Protein AF-A0A518LL15-F1 (afdb_monomer_lite)

Foldseek 3Di:
DPDDDDDDDDDPLLVVLVVVCVVQVVVCVVPVDDDDDPSNVVSVVSNCCVPVNDPPVPDPDDDDDPPPPDDPDD

Secondary structure (DSSP, 8-state):
-----PPPPPPHHHHHHHHHHHHHHHHHHHHS-----HHHHHHHHHHHHHHH----TTSS--------------

Radius of gyration: 17.82 Å; chains: 1; bounding box: 39×42×40 Å

Structure (mmCIF, N/CA/C/O backbone):
data_AF-A0A518LL15-F1
#
_entry.id   AF-A0A518LL15-F1
#
loop_
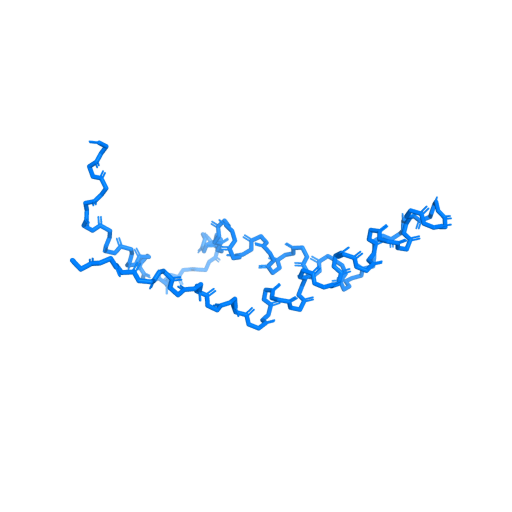_atom_site.group_PDB
_atom_site.id
_atom_site.type_symbol
_atom_site.label_atom_id
_atom_site.label_alt_id
_atom_si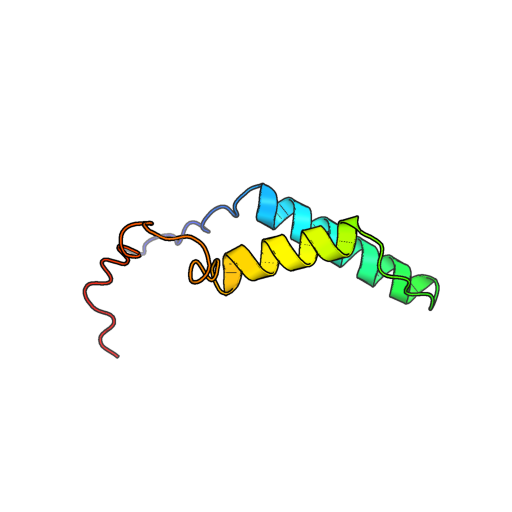te.label_comp_id
_atom_site.label_asym_id
_atom_site.label_entity_id
_atom_site.label_seq_id
_atom_site.pdbx_PDB_ins_code
_atom_site.Cartn_x
_atom_site.Cartn_y
_atom_site.Cartn_z
_atom_site.occupancy
_atom_site.B_iso_or_equiv
_atom_site.auth_seq_id
_atom_site.auth_comp_id
_atom_site.auth_asym_id
_atom_site.auth_atom_id
_atom_site.pdbx_PDB_model_num
ATOM 1 N N . MET A 1 1 ? -9.922 26.782 21.996 1.00 38.97 1 MET A N 1
ATOM 2 C CA . MET A 1 1 ? -8.860 25.763 22.117 1.00 38.97 1 MET A CA 1
ATOM 3 C C . MET A 1 1 ? -8.563 25.273 20.711 1.00 38.97 1 MET A C 1
ATOM 5 O O . MET A 1 1 ? -9.434 24.651 20.122 1.00 38.97 1 MET A O 1
ATOM 9 N N . ASN A 1 2 ? -7.415 25.640 20.137 1.00 47.97 2 ASN A N 1
ATOM 10 C CA . ASN A 1 2 ? -7.000 25.138 18.824 1.00 47.97 2 ASN A CA 1
ATOM 11 C C . ASN A 1 2 ? -6.528 23.696 19.025 1.00 47.97 2 ASN A C 1
ATOM 13 O O . ASN A 1 2 ? -5.483 23.482 19.633 1.00 47.97 2 ASN A O 1
ATOM 17 N N . GLY A 1 3 ? -7.340 22.720 18.622 1.00 53.62 3 GLY A N 1
ATOM 18 C CA . GLY A 1 3 ? -6.961 21.315 18.693 1.00 53.62 3 GLY A CA 1
ATOM 19 C C . GLY A 1 3 ? -5.830 21.052 17.709 1.00 53.62 3 GLY A C 1
ATOM 20 O O . GLY A 1 3 ? -6.032 21.173 16.504 1.00 53.62 3 GLY A O 1
ATOM 21 N N . GLU A 1 4 ? -4.643 20.717 18.212 1.00 64.69 4 GLU A N 1
ATOM 22 C CA . GLU A 1 4 ? -3.603 20.119 17.379 1.00 64.69 4 GLU A CA 1
ATOM 23 C C . GLU A 1 4 ? -4.167 18.828 16.785 1.00 64.69 4 GLU A C 1
ATOM 25 O O . GLU A 1 4 ? -4.451 17.864 17.500 1.00 64.69 4 GLU A O 1
ATOM 30 N N . LEU A 1 5 ? -4.374 18.825 15.470 1.00 61.34 5 LEU A N 1
ATOM 31 C CA . LEU A 1 5 ? -4.750 17.624 14.743 1.00 61.34 5 LEU A CA 1
ATOM 32 C C . LEU A 1 5 ? -3.561 16.666 14.800 1.00 61.34 5 LEU A C 1
ATOM 34 O O . LEU A 1 5 ? -2.549 16.872 14.130 1.00 61.34 5 LEU A O 1
ATOM 38 N N . LYS A 1 6 ? -3.672 15.623 15.625 1.00 60.47 6 LYS A N 1
ATOM 39 C CA . LYS A 1 6 ? -2.722 14.515 15.585 1.00 60.47 6 LYS A CA 1
ATOM 40 C C . LYS A 1 6 ? -3.041 13.664 14.357 1.00 60.47 6 LYS A C 1
ATOM 42 O O . LYS A 1 6 ? -4.187 13.232 14.229 1.00 60.47 6 LYS A O 1
ATOM 47 N N . PRO A 1 7 ? -2.071 13.421 13.461 1.00 63.97 7 PRO A N 1
ATOM 48 C CA . PRO A 1 7 ? -2.297 12.552 12.322 1.00 63.97 7 PRO A CA 1
ATOM 49 C C . PRO A 1 7 ? -2.657 11.156 12.824 1.00 63.97 7 PRO A C 1
ATOM 51 O O . PRO A 1 7 ? -1.978 10.602 13.693 1.00 63.97 7 PRO A O 1
ATOM 54 N N . THR A 1 8 ? -3.739 10.603 12.284 1.00 71.19 8 THR A N 1
ATOM 55 C CA . THR A 1 8 ? -4.131 9.227 12.568 1.00 71.19 8 THR A CA 1
ATOM 56 C C . THR A 1 8 ? -3.013 8.298 12.093 1.00 71.19 8 THR A C 1
ATOM 58 O O . THR A 1 8 ? -2.637 8.365 10.918 1.00 71.19 8 THR A O 1
ATOM 61 N N . PRO A 1 9 ? -2.446 7.456 12.972 1.00 73.25 9 PRO A N 1
ATOM 62 C CA . PRO A 1 9 ? -1.426 6.507 12.562 1.00 73.25 9 PRO A CA 1
ATOM 63 C C . PRO A 1 9 ? -2.017 5.519 11.554 1.00 73.25 9 PRO A C 1
ATOM 65 O O . PRO A 1 9 ? -3.092 4.960 11.768 1.00 73.25 9 PRO A O 1
ATOM 68 N N . LEU A 1 10 ? -1.302 5.321 10.447 1.00 78.62 10 LEU A N 1
ATOM 69 C CA . LEU A 1 10 ? -1.660 4.333 9.436 1.00 78.62 10 LEU A CA 1
ATOM 70 C C . LEU A 1 10 ? -1.546 2.917 10.023 1.00 78.62 10 LEU A C 1
ATOM 72 O O . LEU A 1 10 ? -0.545 2.630 10.689 1.00 78.62 10 LEU A O 1
ATOM 76 N N . PRO A 1 11 ? -2.509 2.021 9.740 1.00 86.81 11 PRO A N 1
ATOM 77 C CA . PRO A 1 11 ? -2.347 0.597 9.999 1.00 86.81 11 PRO A CA 1
ATOM 78 C C . PRO A 1 11 ? -1.047 0.073 9.380 1.00 86.81 11 PRO A C 1
ATOM 80 O O . PRO A 1 11 ? -0.673 0.461 8.269 1.00 86.81 11 PRO A O 1
ATOM 83 N N . GLU A 1 12 ? -0.350 -0.805 10.099 1.00 86.44 12 GLU A N 1
ATOM 84 C CA . GLU A 1 12 ? 0.967 -1.311 9.691 1.00 86.44 12 GLU A CA 1
ATOM 85 C C . GLU A 1 12 ? 0.917 -2.022 8.332 1.00 86.44 12 GLU A C 1
ATOM 87 O O . GLU A 1 12 ? 1.806 -1.826 7.502 1.00 86.44 12 GLU A O 1
ATOM 92 N N . ASP A 1 13 ? -0.150 -2.777 8.071 1.00 79.31 13 ASP A N 1
ATOM 93 C CA . ASP A 1 13 ? -0.333 -3.499 6.811 1.00 79.31 13 ASP A CA 1
ATOM 94 C C . ASP A 1 13 ? -0.512 -2.533 5.636 1.00 79.31 13 ASP A C 1
ATOM 96 O O . ASP A 1 13 ? 0.150 -2.669 4.609 1.00 79.31 13 ASP A O 1
ATOM 100 N N . LEU A 1 14 ? -1.312 -1.478 5.817 1.00 85.50 14 LEU A N 1
ATOM 101 C CA . LEU A 1 14 ? -1.478 -0.428 4.814 1.00 85.50 14 LEU A CA 1
ATOM 102 C C . LEU A 1 14 ? -0.162 0.317 4.556 1.00 85.50 14 LEU A C 1
ATOM 104 O O . LEU A 1 14 ? 0.193 0.581 3.407 1.00 85.50 14 LEU A O 1
ATOM 108 N N . ARG A 1 15 ? 0.602 0.615 5.612 1.00 87.25 15 ARG A N 1
ATOM 109 C CA . ARG A 1 15 ? 1.917 1.258 5.496 1.00 87.25 15 ARG A CA 1
ATOM 110 C C . ARG A 1 15 ? 2.896 0.400 4.691 1.00 87.25 15 ARG A C 1
ATOM 112 O O . ARG A 1 15 ? 3.605 0.932 3.836 1.00 87.25 15 ARG A O 1
ATOM 119 N N . ARG A 1 16 ? 2.943 -0.910 4.949 1.00 87.88 16 ARG A N 1
ATOM 120 C CA . ARG A 1 16 ? 3.796 -1.855 4.210 1.00 87.88 16 ARG A CA 1
ATOM 121 C C . ARG A 1 16 ? 3.382 -1.971 2.750 1.00 87.88 16 ARG A C 1
ATOM 123 O O . ARG A 1 16 ? 4.243 -1.882 1.879 1.00 87.88 16 ARG A O 1
ATOM 130 N N . SER A 1 17 ? 2.090 -2.094 2.474 1.00 89.31 17 SER A N 1
ATOM 131 C CA . SER A 1 17 ? 1.586 -2.186 1.104 1.00 89.31 17 SER A CA 1
ATOM 132 C C . SER A 1 17 ? 1.890 -0.933 0.286 1.00 89.31 17 SER A C 1
ATOM 134 O O . SER A 1 17 ? 2.355 -1.034 -0.849 1.00 89.31 17 SER A O 1
ATOM 136 N N . LEU A 1 18 ? 1.732 0.256 0.877 1.00 88.62 18 LEU A N 1
ATOM 137 C CA . LEU A 1 18 ? 2.121 1.513 0.232 1.00 88.62 18 LEU A CA 1
ATOM 138 C C . LEU A 1 18 ? 3.621 1.559 -0.087 1.00 88.62 18 LEU A C 1
ATOM 140 O O . LEU A 1 18 ? 4.004 2.025 -1.158 1.00 88.62 18 LEU A O 1
ATOM 144 N N . TYR A 1 19 ? 4.472 1.046 0.805 1.00 90.69 19 TYR A N 1
ATOM 145 C CA . TYR A 1 19 ? 5.912 0.963 0.556 1.00 90.69 19 TYR A CA 1
ATOM 146 C C . TYR A 1 19 ? 6.239 0.062 -0.646 1.00 90.69 19 TYR A C 1
ATOM 148 O O . TYR A 1 19 ? 6.999 0.478 -1.520 1.00 90.69 19 TYR A O 1
ATOM 156 N N . VAL A 1 20 ? 5.624 -1.124 -0.733 1.00 88.81 20 VAL A N 1
ATOM 157 C CA . VAL A 1 20 ? 5.804 -2.051 -1.868 1.00 88.81 20 VAL A CA 1
ATOM 158 C C . VAL A 1 20 ? 5.397 -1.389 -3.186 1.00 88.81 20 VAL A C 1
ATOM 160 O O . VAL A 1 20 ? 6.143 -1.451 -4.163 1.00 88.81 20 VAL A O 1
ATOM 163 N N . VAL A 1 21 ? 4.248 -0.707 -3.219 1.00 87.44 21 VAL A N 1
ATOM 164 C CA . VAL A 1 21 ? 3.773 -0.005 -4.423 1.00 87.44 21 VAL A CA 1
ATOM 165 C C . VAL A 1 21 ? 4.751 1.095 -4.849 1.00 87.44 21 VAL A C 1
ATOM 167 O O . VAL A 1 21 ? 5.133 1.153 -6.017 1.00 87.44 21 VAL A O 1
ATOM 170 N N . LEU A 1 22 ? 5.203 1.938 -3.914 1.00 86.00 22 LEU A N 1
ATOM 171 C CA . LEU A 1 22 ? 6.149 3.022 -4.206 1.00 86.00 22 LEU A CA 1
ATOM 172 C C . LEU A 1 22 ? 7.492 2.500 -4.723 1.00 86.00 22 LEU A C 1
ATOM 174 O O . LEU A 1 22 ? 8.059 3.064 -5.659 1.00 86.00 22 LEU A O 1
ATOM 178 N N . GLU A 1 23 ? 8.001 1.414 -4.142 1.00 86.75 23 GLU A N 1
ATOM 179 C CA . GLU A 1 23 ? 9.242 0.794 -4.598 1.00 86.75 23 GLU A CA 1
ATOM 180 C C . GLU A 1 23 ? 9.118 0.279 -6.037 1.00 86.75 23 GLU A C 1
ATOM 182 O O . GLU A 1 23 ? 10.036 0.470 -6.840 1.00 86.75 23 GLU A O 1
ATOM 187 N N . ARG A 1 24 ? 7.970 -0.311 -6.390 1.00 84.56 24 ARG A N 1
ATOM 188 C CA . ARG A 1 24 ? 7.711 -0.823 -7.742 1.00 84.56 24 ARG A CA 1
ATOM 189 C C . ARG A 1 24 ? 7.536 0.277 -8.773 1.00 84.56 24 ARG A C 1
ATOM 191 O O . ARG A 1 24 ? 8.069 0.129 -9.868 1.00 84.56 24 ARG A O 1
ATOM 198 N N . ILE A 1 25 ? 6.873 1.379 -8.423 1.00 82.75 25 ILE A N 1
ATOM 199 C CA . ILE A 1 25 ? 6.791 2.565 -9.289 1.00 82.75 25 ILE A CA 1
ATOM 200 C C . ILE A 1 25 ? 8.200 3.094 -9.569 1.00 82.75 25 ILE A C 1
ATOM 202 O O . ILE A 1 25 ? 8.580 3.242 -10.726 1.00 82.75 25 ILE A O 1
ATOM 206 N N . ARG A 1 26 ? 9.017 3.266 -8.523 1.00 80.12 26 ARG A N 1
ATOM 207 C CA . ARG A 1 26 ? 10.406 3.729 -8.661 1.00 80.12 26 ARG A CA 1
ATOM 208 C C . ARG A 1 26 ? 11.257 2.788 -9.522 1.00 80.12 26 ARG A C 1
ATOM 210 O O . ARG A 1 26 ? 12.108 3.246 -10.277 1.00 80.12 26 ARG A O 1
ATOM 217 N N . PHE A 1 27 ? 11.062 1.474 -9.399 1.00 81.44 27 PHE A N 1
ATOM 218 C CA . PHE A 1 27 ? 11.775 0.490 -10.218 1.00 81.44 27 PHE A CA 1
ATOM 219 C C . PHE A 1 27 ? 11.326 0.540 -11.685 1.00 81.44 27 PHE A C 1
ATOM 221 O O . PHE A 1 27 ? 12.168 0.529 -12.580 1.00 81.44 27 PHE A O 1
ATOM 228 N N . ALA A 1 28 ? 10.019 0.645 -11.936 1.00 81.50 28 ALA A N 1
ATOM 229 C CA . ALA A 1 28 ? 9.464 0.758 -13.281 1.00 81.50 28 ALA A CA 1
ATOM 230 C C . ALA A 1 28 ? 9.937 2.035 -13.991 1.00 81.50 28 ALA A C 1
ATOM 232 O O . ALA A 1 28 ? 10.342 1.962 -15.144 1.00 81.50 28 ALA A O 1
ATOM 233 N N . GLU A 1 29 ? 9.975 3.173 -13.293 1.00 75.06 29 GLU A N 1
ATOM 234 C CA . GLU A 1 29 ? 10.524 4.429 -13.825 1.00 75.06 29 GLU A CA 1
ATOM 235 C C . GLU A 1 29 ? 12.003 4.308 -14.221 1.00 75.06 29 GLU A C 1
ATOM 237 O O . GLU A 1 29 ? 12.443 4.949 -15.172 1.00 75.06 29 GLU A O 1
ATOM 242 N N . TYR A 1 30 ? 12.781 3.490 -13.504 1.00 73.56 30 TYR A N 1
ATOM 243 C CA . TYR A 1 30 ? 14.214 3.335 -13.757 1.00 73.56 30 TYR A CA 1
ATOM 244 C C . TYR A 1 30 ? 14.530 2.326 -14.871 1.00 73.56 30 TYR A C 1
ATOM 246 O O . TYR A 1 30 ? 15.499 2.509 -15.606 1.00 73.56 30 TYR A O 1
ATOM 254 N N . PHE A 1 31 ? 13.744 1.253 -14.987 1.00 73.25 31 PHE A N 1
ATOM 255 C CA . PHE A 1 31 ? 14.034 0.134 -15.893 1.00 73.25 31 PHE A CA 1
ATOM 256 C C . PHE A 1 31 ? 13.069 0.008 -17.080 1.00 73.25 31 PHE A C 1
ATOM 258 O O . PHE A 1 31 ? 13.280 -0.873 -17.909 1.00 73.25 31 PHE A O 1
ATOM 265 N N . ASP A 1 32 ? 12.027 0.843 -17.156 1.00 70.38 32 ASP A N 1
ATOM 266 C CA . ASP A 1 32 ? 10.947 0.812 -18.165 1.00 70.38 32 ASP A CA 1
ATOM 267 C C . ASP A 1 32 ? 10.327 -0.591 -18.362 1.00 70.38 32 ASP A C 1
ATOM 269 O O . ASP A 1 32 ? 9.821 -0.969 -19.417 1.00 70.38 32 ASP A O 1
ATOM 273 N N . LEU A 1 33 ? 10.404 -1.409 -17.311 1.00 65.69 33 LEU A N 1
ATOM 274 C CA . LEU A 1 33 ? 9.968 -2.796 -17.273 1.00 65.69 33 LEU A CA 1
ATOM 275 C C . LEU A 1 33 ? 9.058 -2.957 -16.065 1.00 65.69 33 LEU A C 1
ATOM 277 O O . LEU A 1 33 ? 9.508 -2.912 -14.918 1.00 65.69 33 LEU A O 1
ATOM 281 N N . PHE A 1 34 ? 7.770 -3.168 -16.325 1.00 72.44 34 PHE A N 1
ATOM 282 C CA . PHE A 1 34 ? 6.797 -3.466 -15.285 1.00 72.44 34 PHE A CA 1
ATOM 283 C C . PHE A 1 34 ? 6.182 -4.842 -15.513 1.00 72.44 34 PHE A C 1
ATOM 285 O O . PHE A 1 34 ? 5.350 -5.040 -16.397 1.00 72.44 34 PHE A O 1
ATOM 292 N N . VAL A 1 35 ? 6.591 -5.795 -14.679 1.00 70.06 35 VAL A N 1
ATOM 293 C CA . VAL A 1 35 ? 5.923 -7.089 -14.545 1.00 70.06 35 VAL A CA 1
ATOM 294 C C . VAL A 1 35 ? 5.366 -7.146 -13.123 1.00 70.06 35 VAL A C 1
ATOM 296 O O . VAL A 1 35 ? 6.157 -7.192 -12.179 1.00 70.06 35 VAL A O 1
ATOM 299 N N . PRO A 1 36 ? 4.035 -7.084 -12.940 1.00 69.50 36 PRO A N 1
ATOM 300 C CA . PRO A 1 36 ? 3.438 -7.146 -11.614 1.00 69.50 36 PRO A CA 1
ATOM 301 C C . PRO A 1 36 ? 3.590 -8.560 -11.054 1.00 69.50 36 PRO A C 1
ATOM 303 O O . PRO A 1 36 ? 3.029 -9.510 -11.608 1.00 69.50 36 PRO A O 1
ATOM 306 N N . ASP A 1 37 ? 4.339 -8.681 -9.962 1.00 80.75 37 ASP A N 1
ATOM 307 C CA . ASP A 1 37 ? 4.462 -9.916 -9.194 1.00 80.75 37 ASP A CA 1
ATOM 308 C C . ASP A 1 37 ? 3.380 -10.027 -8.113 1.00 80.75 37 ASP A C 1
ATOM 310 O O . ASP A 1 37 ? 2.608 -9.093 -7.870 1.00 80.75 37 ASP A O 1
ATOM 314 N N . ASP A 1 38 ? 3.293 -11.208 -7.502 1.00 85.62 38 ASP A N 1
ATOM 315 C CA . ASP A 1 38 ? 2.230 -11.549 -6.555 1.00 85.62 38 ASP A CA 1
ATOM 316 C C . ASP A 1 38 ? 2.211 -10.596 -5.352 1.00 85.62 38 ASP A C 1
ATOM 318 O O . ASP A 1 38 ? 1.149 -10.131 -4.950 1.00 85.62 38 ASP A O 1
ATOM 322 N N . TRP A 1 39 ? 3.381 -10.171 -4.864 1.00 81.62 39 TRP A N 1
ATOM 323 C CA . TRP A 1 39 ? 3.481 -9.224 -3.749 1.00 81.62 39 TRP A CA 1
ATOM 324 C C . TRP A 1 39 ? 2.905 -7.847 -4.068 1.00 81.62 39 TRP A C 1
ATOM 326 O O . TRP A 1 39 ? 2.329 -7.203 -3.192 1.00 81.62 39 TRP A O 1
ATOM 336 N N . LEU A 1 40 ? 3.047 -7.372 -5.308 1.00 85.75 40 LEU A N 1
ATOM 337 C CA . LEU A 1 40 ? 2.430 -6.115 -5.711 1.00 85.75 40 LEU A CA 1
ATOM 338 C C . LEU A 1 40 ? 0.906 -6.239 -5.798 1.00 85.75 40 LEU A C 1
ATOM 340 O O . LEU A 1 40 ? 0.198 -5.305 -5.424 1.00 85.75 40 LEU A O 1
ATOM 344 N N . ARG A 1 41 ? 0.394 -7.383 -6.265 1.00 84.25 41 ARG A N 1
ATOM 345 C CA . ARG A 1 41 ? -1.053 -7.642 -6.294 1.00 84.25 41 ARG A CA 1
ATOM 346 C C . ARG A 1 41 ? -1.627 -7.698 -4.882 1.00 84.25 41 ARG A C 1
ATOM 348 O O . ARG A 1 41 ? -2.614 -7.016 -4.624 1.00 84.25 41 ARG A O 1
ATOM 355 N N . ASP A 1 42 ? -0.963 -8.402 -3.971 1.00 85.50 42 ASP A N 1
ATOM 356 C CA . ASP A 1 42 ? -1.348 -8.468 -2.558 1.00 85.50 42 ASP A CA 1
ATOM 357 C C . ASP A 1 42 ? -1.326 -7.078 -1.906 1.00 85.50 42 ASP A C 1
ATOM 359 O O . ASP A 1 42 ? -2.254 -6.698 -1.193 1.00 85.50 42 ASP A O 1
ATOM 363 N N . ALA A 1 43 ? -0.302 -6.267 -2.189 1.00 87.75 43 ALA A N 1
ATOM 364 C CA . ALA A 1 43 ? -0.218 -4.902 -1.678 1.00 87.75 43 ALA A CA 1
ATOM 365 C C . ALA A 1 43 ? -1.376 -4.019 -2.177 1.00 87.75 43 ALA A C 1
ATOM 367 O O . ALA A 1 43 ? -1.984 -3.284 -1.393 1.00 87.75 43 ALA A O 1
ATOM 368 N N . LEU A 1 44 ? -1.703 -4.101 -3.470 1.00 85.19 44 LEU A N 1
ATOM 369 C CA . LEU A 1 44 ? -2.839 -3.386 -4.054 1.00 85.19 44 LEU A CA 1
ATOM 370 C C . LEU A 1 44 ? -4.170 -3.856 -3.458 1.00 85.19 44 LEU A C 1
ATOM 372 O O . LEU A 1 44 ? -5.039 -3.027 -3.197 1.00 85.19 44 LEU A O 1
ATOM 376 N N . GLU A 1 45 ? -4.307 -5.151 -3.184 1.00 82.75 45 GLU A N 1
ATOM 377 C CA . GLU A 1 45 ? -5.490 -5.724 -2.549 1.00 82.75 45 GLU A CA 1
ATOM 378 C C . GLU A 1 45 ? -5.659 -5.232 -1.106 1.00 82.75 45 GLU A C 1
ATOM 380 O O . GLU A 1 45 ? -6.736 -4.781 -0.728 1.00 82.75 45 GLU A O 1
ATOM 385 N N . VAL A 1 46 ? -4.584 -5.190 -0.314 1.00 86.62 46 VAL A N 1
ATOM 386 C CA . VAL A 1 46 ? -4.620 -4.613 1.041 1.00 86.62 46 VAL A CA 1
ATOM 387 C C . VAL A 1 46 ? -5.043 -3.142 1.005 1.00 86.62 46 VAL A C 1
ATOM 389 O O . VAL A 1 46 ? -5.841 -2.713 1.841 1.00 86.62 46 VAL A O 1
ATOM 392 N N . ILE A 1 47 ? -4.534 -2.362 0.045 1.00 83.38 47 ILE A N 1
ATOM 393 C CA . ILE A 1 47 ? -4.940 -0.960 -0.136 1.00 83.38 47 ILE A CA 1
ATOM 394 C C . ILE A 1 47 ? -6.423 -0.883 -0.516 1.00 83.38 47 ILE A C 1
ATOM 396 O O . ILE A 1 47 ? -7.153 -0.078 0.064 1.00 83.38 47 ILE A O 1
ATOM 400 N N . ARG A 1 48 ? -6.885 -1.738 -1.437 1.00 80.31 48 ARG A N 1
ATOM 401 C CA . ARG A 1 48 ? -8.295 -1.835 -1.836 1.00 80.31 48 ARG A CA 1
ATOM 402 C C . ARG A 1 48 ? -9.189 -2.106 -0.629 1.00 80.31 48 ARG A C 1
ATOM 404 O O . ARG A 1 48 ? -10.126 -1.344 -0.410 1.00 80.31 48 ARG A O 1
ATOM 411 N N . CYS A 1 49 ? -8.856 -3.101 0.191 1.00 79.81 49 CYS A N 1
ATOM 412 C CA . CYS A 1 49 ? -9.601 -3.443 1.403 1.00 79.81 49 CYS A CA 1
ATOM 413 C C . CYS A 1 49 ? -9.666 -2.282 2.403 1.00 79.81 49 CYS A C 1
ATOM 415 O O . CYS A 1 49 ? -10.696 -2.079 3.037 1.00 79.81 49 CYS A O 1
ATOM 417 N N . HIS A 1 50 ? -8.599 -1.488 2.536 1.00 81.50 50 HIS A N 1
ATOM 418 C CA . HIS A 1 50 ? -8.596 -0.331 3.437 1.00 81.50 50 HIS A CA 1
ATOM 419 C C . HIS A 1 50 ? -9.375 0.876 2.893 1.00 81.50 50 HIS A C 1
ATOM 421 O O . HIS A 1 50 ? -9.949 1.624 3.680 1.00 81.50 50 HIS A O 1
ATOM 427 N N . LEU A 1 51 ? -9.369 1.101 1.574 1.00 78.94 51 LEU A N 1
ATOM 428 C CA . LEU A 1 51 ? -10.019 2.263 0.953 1.00 78.94 51 LEU A CA 1
ATOM 429 C C . LEU A 1 51 ? -11.499 2.030 0.642 1.00 78.94 51 LEU A C 1
ATOM 431 O O . LEU A 1 51 ? -12.306 2.946 0.782 1.00 78.94 51 LEU A O 1
ATOM 435 N N . VAL A 1 52 ? -11.836 0.829 0.174 1.00 77.31 52 VAL A N 1
ATOM 436 C CA . VAL A 1 52 ? -13.173 0.465 -0.322 1.00 77.31 52 VAL A CA 1
ATOM 437 C C . VAL A 1 52 ? -13.913 -0.430 0.676 1.00 77.31 52 VAL A C 1
ATOM 439 O O . VAL A 1 52 ? -15.140 -0.474 0.663 1.00 77.31 52 VAL A O 1
ATOM 442 N N . GLY A 1 53 ? -13.187 -1.096 1.578 1.00 65.12 53 GLY A N 1
ATOM 443 C CA . GLY A 1 53 ? -13.729 -2.160 2.417 1.00 65.12 53 GLY A CA 1
ATOM 444 C C . GLY A 1 53 ? -13.651 -3.525 1.730 1.00 65.12 53 GLY A C 1
ATOM 445 O O . GLY A 1 53 ? -13.280 -3.635 0.560 1.00 65.12 53 GLY A O 1
ATOM 446 N N . ILE A 1 54 ? -13.983 -4.575 2.478 1.00 68.56 54 ILE A N 1
ATOM 447 C CA . ILE A 1 54 ? -14.121 -5.938 1.954 1.00 68.56 54 ILE A CA 1
ATOM 448 C C . ILE A 1 54 ? -15.588 -6.126 1.568 1.00 68.56 54 ILE A C 1
ATOM 450 O O . ILE A 1 54 ? -16.482 -5.861 2.374 1.00 68.56 54 ILE A O 1
ATOM 454 N N . ASP A 1 55 ? -15.836 -6.554 0.332 1.00 56.75 55 ASP A N 1
ATOM 455 C CA . ASP A 1 55 ? -17.176 -6.949 -0.093 1.00 56.75 55 ASP A CA 1
ATOM 456 C C . ASP A 1 55 ? -17.490 -8.323 0.516 1.00 56.75 55 ASP A C 1
ATOM 458 O O . ASP A 1 55 ? -17.021 -9.355 0.043 1.00 56.75 55 ASP A O 1
ATOM 462 N N . ASN A 1 56 ? -18.232 -8.321 1.624 1.00 55.47 56 ASN A N 1
ATOM 463 C CA . ASN A 1 56 ? -18.573 -9.524 2.390 1.00 55.47 56 ASN A CA 1
ATOM 464 C C . ASN A 1 56 ? -19.749 -10.314 1.778 1.00 55.47 56 ASN A C 1
ATOM 466 O O . ASN A 1 56 ? -20.322 -11.173 2.437 1.00 55.47 56 ASN A O 1
ATOM 470 N N . THR A 1 57 ? -20.152 -10.038 0.535 1.00 56.06 57 THR A N 1
ATOM 471 C CA . THR A 1 57 ? -21.356 -10.633 -0.078 1.00 56.06 57 THR A CA 1
ATOM 472 C C . THR A 1 57 ? -21.241 -12.119 -0.452 1.00 56.06 57 THR A C 1
ATOM 474 O O . THR A 1 57 ? -22.212 -12.688 -0.950 1.00 56.06 57 THR A O 1
ATOM 477 N N . THR A 1 58 ? -20.107 -12.779 -0.194 1.00 52.78 58 THR A N 1
ATOM 478 C CA . THR A 1 58 ? -19.904 -14.213 -0.490 1.00 52.78 58 THR A CA 1
ATOM 479 C C . THR A 1 58 ? -19.725 -15.126 0.720 1.00 52.78 58 THR A C 1
ATOM 481 O O . THR A 1 58 ? -19.573 -16.329 0.522 1.00 52.78 58 THR A O 1
ATOM 484 N N . GLU A 1 59 ? -19.792 -14.621 1.951 1.00 50.19 59 GLU A N 1
ATOM 485 C CA . GLU A 1 59 ? -19.847 -15.484 3.136 1.00 50.19 59 GLU A CA 1
ATOM 486 C C . GLU A 1 59 ? -21.050 -15.086 3.995 1.00 50.19 59 GLU A C 1
ATOM 488 O O . GLU A 1 59 ? -21.100 -13.994 4.560 1.00 50.19 59 GLU A O 1
ATOM 493 N N . ASP A 1 60 ? -22.049 -15.974 4.015 1.00 55.41 60 ASP A N 1
ATOM 494 C CA . ASP A 1 60 ? -23.200 -15.941 4.916 1.00 55.41 60 ASP A CA 1
ATOM 495 C C . ASP A 1 60 ? -22.774 -15.541 6.346 1.00 55.41 60 ASP A C 1
ATOM 497 O O . ASP A 1 60 ? -21.820 -16.085 6.900 1.00 55.41 60 ASP A O 1
ATOM 501 N N . ASP A 1 61 ? -23.536 -14.624 6.949 1.00 51.34 61 ASP A N 1
ATOM 502 C CA . ASP A 1 61 ? -23.482 -14.237 8.367 1.00 51.34 61 ASP A CA 1
ATOM 503 C C . ASP A 1 61 ? -22.189 -13.576 8.887 1.00 51.34 61 ASP A C 1
ATOM 505 O O . ASP A 1 61 ? -21.554 -14.039 9.838 1.00 51.34 61 ASP A O 1
ATOM 509 N N . VAL A 1 62 ? -21.893 -12.363 8.409 1.00 51.16 62 VAL A N 1
ATOM 510 C CA . VAL A 1 62 ? -21.168 -11.384 9.237 1.00 51.16 62 VAL A CA 1
ATOM 511 C C . VAL A 1 62 ? -22.038 -10.150 9.441 1.00 51.16 62 VAL A C 1
ATOM 513 O O . VAL A 1 62 ? -22.260 -9.352 8.534 1.00 51.16 62 VAL A O 1
ATOM 516 N N . THR A 1 63 ? -22.545 -10.040 10.672 1.00 49.06 63 THR A N 1
ATOM 517 C CA . THR A 1 63 ? -23.229 -8.891 11.278 1.00 49.06 63 THR A CA 1
ATOM 518 C C . THR A 1 63 ? -22.787 -7.548 10.701 1.00 49.06 63 THR A C 1
ATOM 520 O O . THR A 1 63 ? -21.595 -7.263 10.625 1.00 49.06 63 THR A O 1
ATOM 523 N N . GLU A 1 64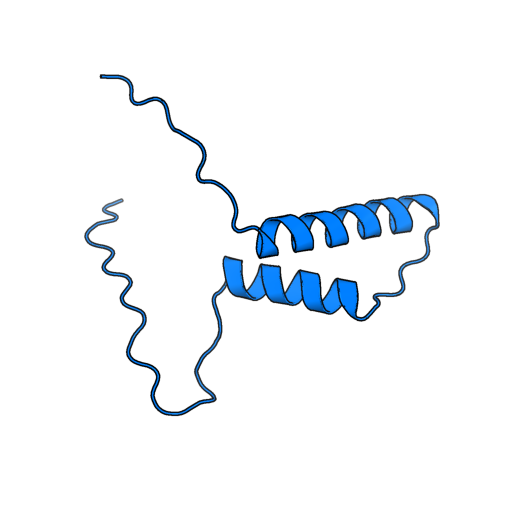 ? -23.793 -6.751 10.344 1.00 49.59 64 GLU A N 1
ATOM 524 C CA . GLU A 1 64 ? -23.767 -5.398 9.784 1.00 49.59 64 GLU A CA 1
ATOM 525 C C . GLU A 1 64 ? -22.488 -4.579 10.048 1.00 49.59 64 GLU A C 1
ATOM 527 O O . GLU A 1 64 ? -22.005 -4.521 11.186 1.00 49.59 64 GLU A O 1
ATOM 532 N N . PRO A 1 65 ? -21.993 -3.821 9.049 1.00 48.34 65 PRO A N 1
ATOM 533 C CA . PRO A 1 65 ? -20.991 -2.799 9.303 1.00 48.34 65 PRO A CA 1
ATOM 534 C C . PRO A 1 65 ? -21.585 -1.757 10.263 1.00 48.34 65 PRO A C 1
ATOM 536 O O . PRO A 1 65 ? -22.357 -0.889 9.858 1.00 48.34 65 PRO A O 1
ATOM 539 N N . GLN A 1 66 ? -21.225 -1.821 11.550 1.00 49.50 66 GLN A N 1
ATOM 540 C CA . GLN A 1 66 ? -21.579 -0.798 12.537 1.00 49.50 66 GLN A CA 1
ATOM 541 C C . GLN A 1 66 ? -20.751 0.469 12.315 1.00 49.50 66 GLN A C 1
ATOM 543 O O . GLN A 1 66 ? -19.941 0.876 13.146 1.00 49.50 66 GLN A O 1
ATOM 548 N N . VAL A 1 67 ? -20.980 1.145 11.193 1.00 48.78 67 VAL A N 1
ATOM 549 C CA . VAL A 1 67 ? -20.619 2.552 11.066 1.00 48.78 67 VAL A CA 1
ATOM 550 C C . VAL A 1 67 ? -21.743 3.342 11.724 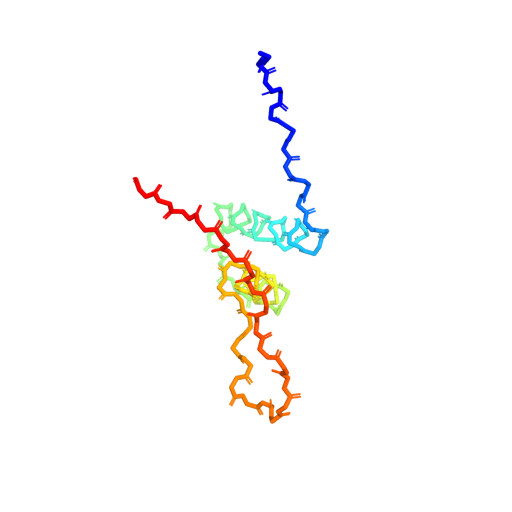1.00 48.78 67 VAL A C 1
ATOM 552 O O . VAL A 1 67 ? -22.686 3.791 11.076 1.00 48.78 67 VAL A O 1
ATOM 555 N N . ARG A 1 68 ? -21.658 3.515 13.047 1.00 51.31 68 ARG A N 1
ATOM 556 C CA . ARG A 1 68 ? -22.460 4.512 13.767 1.00 51.31 68 ARG A CA 1
ATOM 557 C C . ARG A 1 68 ? -21.911 5.903 13.439 1.00 51.31 68 ARG A C 1
ATOM 559 O O . ARG A 1 68 ? -21.259 6.547 14.253 1.00 51.31 68 ARG A O 1
ATOM 566 N N . GLY A 1 69 ? -22.127 6.334 12.201 1.00 48.47 69 GLY A N 1
ATOM 567 C CA . GLY A 1 69 ? -21.864 7.688 11.734 1.00 48.47 69 GLY A CA 1
ATOM 568 C C . GLY A 1 69 ? -23.053 8.578 12.062 1.00 48.47 69 GLY A C 1
ATOM 569 O O . GLY A 1 69 ? -23.824 8.935 11.177 1.00 48.47 69 GLY A O 1
ATOM 570 N N . GLU A 1 70 ? -23.231 8.914 13.339 1.00 55.44 70 GLU A N 1
ATOM 571 C CA . GLU A 1 70 ? -24.078 10.048 13.702 1.00 55.44 70 GLU A CA 1
ATOM 572 C C . GLU A 1 70 ? -23.449 11.319 13.100 1.00 55.44 70 GLU A C 1
ATOM 574 O O . GLU A 1 70 ? -22.401 11.774 13.544 1.00 55.44 70 GLU A O 1
ATOM 579 N N . GLY A 1 71 ? -24.092 11.869 12.066 1.00 53.47 71 GLY A N 1
ATOM 580 C CA . GLY A 1 71 ? -23.993 13.281 11.698 1.00 53.47 71 GLY A CA 1
ATOM 581 C C . GLY A 1 71 ? -22.741 13.724 10.941 1.00 53.47 71 GLY A C 1
ATOM 582 O O . GLY A 1 71 ? -21.876 14.385 11.503 1.00 53.47 71 GLY A O 1
ATOM 583 N N . TRP A 1 72 ? -22.731 13.536 9.621 1.00 46.97 72 TRP A N 1
ATOM 584 C CA . TRP A 1 72 ? -22.117 14.531 8.737 1.00 46.97 72 TRP A CA 1
ATOM 585 C C . TRP A 1 72 ? -23.254 15.363 8.143 1.00 46.97 72 TRP A C 1
ATOM 587 O O . TRP A 1 72 ? -23.818 15.017 7.108 1.00 46.97 72 TRP A O 1
ATOM 597 N N . SER A 1 73 ? -23.651 16.420 8.857 1.00 47.62 73 SER A N 1
ATOM 598 C CA . SER A 1 73 ? -24.408 17.505 8.233 1.00 47.62 73 SER A CA 1
ATOM 599 C C . SE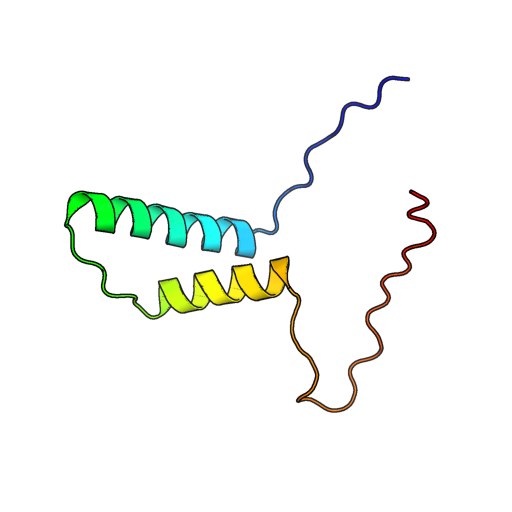R A 1 73 ? -23.418 18.306 7.395 1.00 47.62 73 SER A C 1
ATOM 601 O O . SER A 1 73 ? -22.409 18.769 7.930 1.00 47.62 73 SER A O 1
ATOM 603 N N . LEU A 1 74 ? -23.702 18.399 6.094 1.00 39.41 74 LEU A N 1
ATOM 604 C CA . LEU A 1 74 ? -23.088 19.363 5.178 1.00 39.41 74 LEU A CA 1
ATO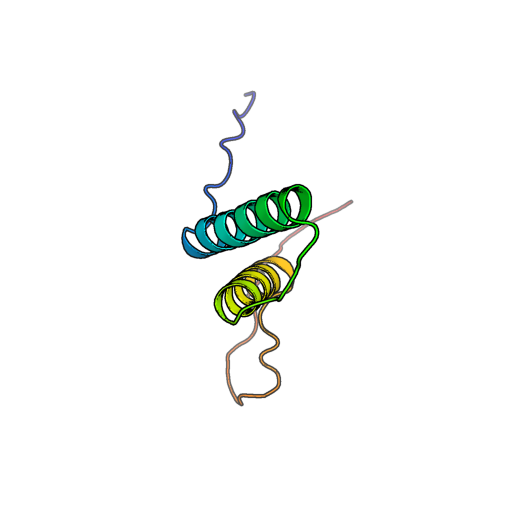M 605 C C . LEU A 1 74 ? -23.269 20.797 5.692 1.00 39.41 74 LEU A C 1
ATOM 607 O O . LEU A 1 74 ? -24.319 21.058 6.331 1.00 39.41 74 LEU A O 1
#

Sequence (74 aa):
MNGELKPTPLPEDLRRSLYVVLERIRFAEYFDLFVPDDWLRDALEVIRCHLVGIDNTTEDDVTEPQVRGEGWSL

pLDDT: mean 70.31, std 15.23, range [38.97, 90.69]